Protein AF-A0A1M4ZCP2-F1 (afdb_monomer_lite)

Radius of gyration: 20.28 Å; chains: 1; bounding box: 40×41×66 Å

Organism: NCBI:txid1121429

Structure (mmCIF, N/CA/C/O backbone):
data_AF-A0A1M4ZCP2-F1
#
_entry.id   AF-A0A1M4ZCP2-F1
#
loop_
_atom_site.group_PDB
_atom_site.id
_atom_site.type_symbol
_atom_site.label_atom_id
_atom_site.label_alt_id
_atom_site.label_comp_id
_atom_site.label_asym_id
_atom_site.label_entity_id
_atom_site.label_seq_id
_atom_site.pdbx_PDB_ins_code
_atom_site.Cartn_x
_atom_site.Cartn_y
_atom_site.Cartn_z
_atom_site.occupancy
_atom_site.B_iso_or_equiv
_atom_site.auth_seq_id
_atom_site.auth_comp_id
_atom_site.auth_asym_id
_atom_site.auth_atom_id
_atom_site.pdbx_PDB_model_num
ATOM 1 N N . MET A 1 1 ? 20.464 -20.692 -51.786 1.00 40.94 1 MET A N 1
ATOM 2 C CA . MET A 1 1 ? 21.448 -19.869 -51.047 1.00 40.94 1 MET A CA 1
ATOM 3 C C . MET A 1 1 ? 20.894 -18.456 -50.919 1.00 40.94 1 MET A C 1
ATOM 5 O O . MET A 1 1 ? 21.056 -17.651 -51.826 1.00 40.94 1 MET A O 1
ATOM 9 N N . SER A 1 2 ? 20.160 -18.182 -49.843 1.00 40.50 2 SER A N 1
ATOM 10 C CA . SER A 1 2 ? 19.413 -16.930 -49.661 1.00 40.50 2 SER A CA 1
ATOM 11 C C . SER A 1 2 ? 20.179 -16.033 -48.688 1.00 40.50 2 SER A C 1
ATOM 13 O O . SER A 1 2 ? 20.446 -16.435 -47.558 1.00 40.50 2 SER A O 1
ATOM 15 N N . ARG A 1 3 ? 20.602 -14.851 -49.148 1.00 36.16 3 ARG A N 1
ATOM 16 C CA . ARG A 1 3 ? 21.414 -13.893 -48.378 1.00 36.16 3 ARG A CA 1
ATOM 17 C C . ARG A 1 3 ? 20.652 -13.358 -47.150 1.00 36.16 3 ARG A C 1
ATOM 19 O O . ARG A 1 3 ? 19.470 -13.046 -47.284 1.00 36.16 3 ARG A O 1
ATOM 26 N N . PRO A 1 4 ? 21.310 -13.149 -45.996 1.00 41.12 4 PRO A N 1
ATOM 27 C CA . PRO A 1 4 ? 20.687 -12.503 -44.846 1.00 41.12 4 PRO A CA 1
ATOM 28 C C . PRO A 1 4 ? 20.644 -10.978 -45.041 1.00 41.12 4 PRO A C 1
ATOM 30 O O . PRO A 1 4 ? 21.669 -10.332 -45.270 1.00 41.12 4 PRO A O 1
ATOM 33 N N . THR A 1 5 ? 19.461 -10.371 -44.932 1.00 46.59 5 THR A N 1
ATOM 34 C CA . THR A 1 5 ? 19.307 -8.910 -44.896 1.00 46.59 5 THR A CA 1
ATOM 35 C C . THR A 1 5 ? 19.647 -8.372 -43.506 1.00 46.59 5 THR A C 1
ATOM 37 O O . THR A 1 5 ? 18.953 -8.636 -42.527 1.00 46.59 5 THR A O 1
ATOM 40 N N . ARG A 1 6 ? 20.728 -7.592 -43.434 1.00 39.19 6 ARG A N 1
ATOM 41 C CA . ARG A 1 6 ? 21.234 -6.871 -42.257 1.00 39.19 6 ARG A CA 1
ATOM 42 C C . ARG A 1 6 ? 20.196 -5.853 -41.754 1.00 39.19 6 ARG A C 1
ATOM 44 O O . ARG A 1 6 ? 19.981 -4.825 -42.396 1.00 39.19 6 ARG A O 1
ATOM 51 N N . ALA A 1 7 ? 19.568 -6.118 -40.607 1.00 44.44 7 ALA A N 1
ATOM 52 C CA . ALA A 1 7 ? 18.700 -5.153 -39.932 1.00 44.44 7 ALA A CA 1
ATOM 53 C C . ALA A 1 7 ? 19.521 -3.926 -39.489 1.00 44.44 7 ALA A C 1
ATOM 55 O O . ALA A 1 7 ? 20.556 -4.050 -38.831 1.00 44.44 7 ALA A O 1
ATOM 56 N N . ARG A 1 8 ? 19.083 -2.732 -39.905 1.00 41.84 8 ARG A N 1
ATOM 57 C CA . ARG A 1 8 ? 19.714 -1.448 -39.567 1.00 41.84 8 ARG A CA 1
ATOM 58 C C . ARG A 1 8 ? 19.384 -1.086 -38.122 1.00 41.84 8 ARG A C 1
ATOM 60 O O . ARG A 1 8 ? 18.229 -1.149 -37.714 1.00 41.84 8 ARG A O 1
ATOM 67 N N . GLY A 1 9 ? 20.414 -0.682 -37.381 1.00 35.47 9 GLY A N 1
ATOM 68 C CA . GLY A 1 9 ? 20.319 -0.266 -35.987 1.00 35.47 9 GLY A CA 1
ATOM 69 C C . GLY A 1 9 ? 19.321 0.870 -35.763 1.00 35.47 9 GLY A C 1
ATOM 70 O O . GLY A 1 9 ? 19.321 1.878 -36.474 1.00 35.47 9 GLY A O 1
ATOM 71 N N . LEU A 1 10 ? 18.491 0.701 -34.734 1.00 40.41 10 LEU A N 1
ATOM 72 C CA . LEU A 1 10 ? 17.619 1.737 -34.197 1.00 40.41 10 LEU A CA 1
ATOM 73 C C . LEU A 1 10 ? 18.483 2.763 -33.455 1.00 40.41 10 LEU A C 1
ATOM 75 O O . LEU A 1 10 ? 19.137 2.461 -32.457 1.00 40.41 10 LEU A O 1
ATOM 79 N N . LYS A 1 11 ? 18.525 3.978 -34.002 1.00 39.34 11 LYS A N 1
ATOM 80 C CA . LYS A 1 11 ? 19.286 5.106 -33.469 1.00 39.34 11 LYS A CA 1
ATOM 81 C C . LYS A 1 11 ? 18.632 5.656 -32.195 1.00 39.34 11 LYS A C 1
ATOM 83 O O . LYS A 1 11 ? 17.443 5.947 -32.189 1.00 39.34 11 LYS A O 1
ATOM 88 N N . HIS A 1 12 ? 19.476 5.842 -31.180 1.00 34.25 12 HIS A N 1
ATOM 89 C CA . HIS A 1 12 ? 19.542 6.956 -30.228 1.00 34.25 12 HIS A CA 1
ATOM 90 C C . HIS A 1 12 ? 18.222 7.496 -29.656 1.00 34.25 12 HIS A C 1
ATOM 92 O O . HIS A 1 12 ? 17.446 8.194 -30.308 1.00 34.25 12 HIS A O 1
ATOM 98 N N . GLY A 1 13 ? 18.046 7.215 -28.362 1.00 36.38 13 GLY A N 1
ATOM 99 C CA . GLY A 1 13 ? 16.933 7.648 -27.535 1.00 36.38 13 GLY A CA 1
ATOM 100 C C . GLY A 1 13 ? 16.710 9.157 -27.556 1.00 36.38 13 GLY A C 1
ATOM 101 O O . GLY A 1 13 ? 17.579 9.955 -27.202 1.00 36.38 13 GLY A O 1
ATOM 102 N N . LYS A 1 14 ? 15.481 9.537 -27.903 1.00 36.59 14 LYS A N 1
ATOM 103 C CA . LYS A 1 14 ? 14.940 10.851 -27.573 1.00 36.59 14 LYS A CA 1
ATOM 104 C C . LYS A 1 14 ? 14.855 10.937 -26.048 1.00 36.59 14 LYS A C 1
ATOM 106 O O . LYS A 1 14 ? 14.154 10.136 -25.429 1.00 36.59 14 LYS A O 1
ATOM 111 N N . LYS A 1 15 ? 15.565 11.895 -25.440 1.00 38.88 15 LYS A N 1
ATOM 112 C CA . LYS A 1 15 ? 15.325 12.307 -24.050 1.00 38.88 15 LYS A CA 1
ATOM 113 C C . LYS A 1 15 ? 13.879 12.799 -23.977 1.00 38.88 15 LYS A C 1
ATOM 115 O O . LYS A 1 15 ? 13.591 13.922 -24.375 1.00 38.88 15 LYS A O 1
ATOM 120 N N . GLN A 1 16 ? 12.965 11.937 -23.538 1.00 42.69 16 GLN A N 1
ATOM 121 C CA . GLN A 1 16 ? 11.612 12.359 -23.200 1.00 42.69 16 GLN A CA 1
ATOM 122 C C . GLN A 1 16 ? 11.723 13.256 -21.972 1.00 42.69 16 GLN A C 1
ATOM 124 O O . GLN A 1 16 ? 12.195 12.827 -20.916 1.00 42.69 16 GLN A O 1
ATOM 129 N N . SER A 1 17 ? 11.353 14.521 -22.159 1.00 35.03 17 SER A N 1
ATOM 130 C CA . SER A 1 17 ? 11.158 15.483 -21.089 1.00 35.03 17 SER A CA 1
ATOM 131 C C . SER A 1 17 ? 10.232 14.859 -20.056 1.00 35.03 17 SER A C 1
ATOM 133 O O . SER A 1 17 ? 9.109 14.436 -20.323 1.00 35.03 17 SER A O 1
ATOM 135 N N . ASN A 1 18 ? 10.777 14.720 -18.865 1.00 44.41 18 ASN A N 1
ATOM 136 C CA . ASN A 1 18 ? 10.160 14.015 -17.777 1.00 44.41 18 ASN A CA 1
ATOM 137 C C . ASN A 1 18 ? 9.129 14.926 -17.096 1.00 44.41 18 ASN A C 1
ATOM 139 O O . ASN A 1 18 ? 9.442 15.599 -16.118 1.00 44.41 18 ASN A O 1
ATOM 143 N N . GLN A 1 19 ? 7.913 14.982 -17.642 1.00 39.09 19 GLN A N 1
ATOM 144 C CA . GLN A 1 19 ? 6.762 15.628 -17.008 1.00 39.09 19 GLN A CA 1
ATOM 145 C C . GLN A 1 19 ? 6.228 14.747 -15.867 1.00 39.09 19 GLN A C 1
ATOM 147 O O . GLN A 1 19 ? 5.098 14.271 -15.892 1.00 39.09 19 GLN A O 1
ATOM 152 N N . TYR A 1 20 ? 7.034 14.529 -14.824 1.00 38.72 20 TYR A N 1
ATOM 153 C CA . TYR A 1 20 ? 6.464 14.200 -13.523 1.00 38.72 20 TYR A CA 1
ATOM 154 C C . TYR A 1 20 ? 5.809 15.475 -12.994 1.00 38.72 20 TYR A C 1
ATOM 156 O O . TYR A 1 20 ? 6.435 16.263 -12.288 1.00 38.72 20 TYR A O 1
ATOM 164 N N . THR A 1 21 ? 4.536 15.693 -13.318 1.00 42.00 21 THR A N 1
ATOM 165 C CA . THR A 1 21 ? 3.685 16.478 -12.425 1.00 42.00 21 THR A CA 1
ATOM 166 C C . THR A 1 21 ? 3.607 15.673 -11.138 1.00 42.00 21 THR A C 1
ATOM 168 O O . THR A 1 21 ? 2.876 14.688 -11.043 1.00 42.00 21 THR A O 1
ATOM 171 N N . ALA A 1 22 ? 4.489 16.015 -10.200 1.00 45.22 22 ALA A N 1
ATOM 172 C CA . ALA A 1 22 ? 4.575 15.400 -8.895 1.00 45.22 22 ALA A CA 1
ATOM 173 C C . ALA A 1 22 ? 3.166 15.323 -8.307 1.00 45.22 22 ALA A C 1
ATOM 175 O O . ALA A 1 22 ? 2.514 16.354 -8.143 1.00 45.22 22 ALA A O 1
ATOM 176 N N . PHE A 1 23 ? 2.696 14.114 -7.994 1.00 45.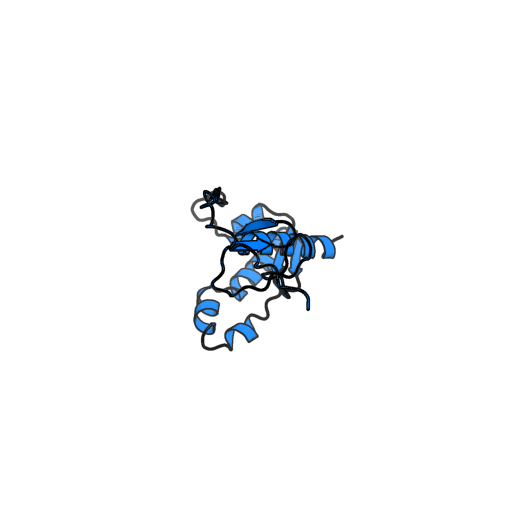41 23 PHE A N 1
ATOM 177 C CA . PHE A 1 23 ? 1.614 13.962 -7.035 1.00 45.41 23 PHE A CA 1
ATOM 178 C C . PHE A 1 23 ? 2.088 14.667 -5.764 1.00 45.41 23 PHE A C 1
ATOM 180 O O . PHE A 1 23 ? 2.925 14.147 -5.027 1.00 45.41 23 PHE A O 1
ATOM 187 N N . ARG A 1 24 ? 1.649 15.911 -5.574 1.00 43.97 24 ARG A N 1
ATOM 188 C CA . ARG A 1 24 ? 1.904 16.666 -4.361 1.00 43.97 24 ARG A CA 1
ATOM 189 C C . ARG A 1 24 ? 0.796 16.220 -3.415 1.00 43.97 24 ARG A C 1
ATOM 191 O O . ARG A 1 24 ? -0.348 16.618 -3.644 1.00 43.97 24 ARG A O 1
ATOM 198 N N . PRO A 1 25 ? 1.075 15.354 -2.421 1.00 49.62 25 PRO A N 1
ATOM 199 C CA . PRO A 1 25 ? 0.066 15.059 -1.419 1.00 49.62 25 PRO A CA 1
ATOM 200 C C . PRO A 1 25 ? -0.420 16.400 -0.849 1.00 49.62 25 PRO A C 1
ATOM 202 O O . PRO A 1 25 ? 0.406 17.304 -0.665 1.00 49.62 25 PRO A O 1
ATOM 205 N N . PRO A 1 26 ? -1.735 16.575 -0.622 1.00 52.81 26 PRO A N 1
ATOM 206 C CA . PRO A 1 26 ? -2.238 17.794 -0.006 1.00 52.81 26 PRO A CA 1
ATOM 207 C C . PRO A 1 26 ? -1.466 18.048 1.294 1.00 52.81 26 PRO A C 1
ATOM 209 O O . PRO A 1 26 ? -1.129 17.069 1.971 1.00 52.81 26 PRO A O 1
ATOM 212 N N . PRO A 1 27 ? -1.170 19.313 1.645 1.00 58.69 27 PRO A N 1
ATOM 213 C CA . PRO A 1 27 ? -0.481 19.604 2.889 1.00 58.69 27 PRO A CA 1
ATOM 214 C C . PRO A 1 27 ? -1.243 18.940 4.034 1.00 58.69 27 PRO A C 1
ATOM 216 O O . PRO A 1 27 ? -2.448 19.139 4.196 1.00 58.69 27 PRO A O 1
ATOM 219 N N . ILE A 1 28 ? -0.543 18.095 4.782 1.00 60.19 28 ILE A N 1
ATOM 220 C CA . ILE A 1 28 ? -1.059 17.568 6.035 1.00 60.19 28 ILE A CA 1
ATOM 221 C C . ILE A 1 28 ? -1.105 18.770 6.984 1.00 60.19 28 ILE A C 1
ATOM 223 O O . ILE A 1 28 ? -0.092 19.452 7.143 1.00 60.19 28 ILE A O 1
ATOM 227 N N . GLU A 1 29 ? -2.276 19.077 7.546 1.00 66.25 29 GLU A N 1
ATOM 228 C CA . GLU A 1 29 ? -2.425 20.183 8.500 1.00 66.25 29 GLU A CA 1
ATOM 229 C C . GLU A 1 29 ? -1.425 20.014 9.655 1.00 66.25 29 GLU A C 1
ATOM 231 O O . GLU A 1 29 ? -1.095 18.888 10.038 1.00 66.25 29 GLU A O 1
ATOM 236 N N . ALA A 1 30 ? -0.911 21.117 10.208 1.00 63.41 30 ALA A N 1
ATOM 237 C CA . ALA A 1 30 ? 0.082 21.062 11.279 1.00 63.41 30 ALA A CA 1
ATOM 238 C C . ALA A 1 30 ? -0.422 20.192 12.450 1.00 63.41 30 ALA A C 1
ATOM 240 O O . ALA A 1 30 ? -1.479 20.447 13.022 1.00 63.41 30 ALA A O 1
ATOM 241 N N . GLY A 1 31 ? 0.324 19.133 12.780 1.00 67.44 31 GLY A N 1
ATOM 242 C CA . GLY A 1 31 ? -0.036 18.172 13.832 1.00 67.44 31 GLY A CA 1
ATOM 243 C C . GLY A 1 31 ? -0.966 17.029 13.398 1.00 67.44 31 GLY A C 1
ATOM 244 O O . GLY A 1 31 ? -1.218 16.109 14.182 1.00 67.44 31 GLY A O 1
ATOM 245 N N . GLU A 1 32 ? -1.452 17.008 12.154 1.00 76.88 32 GLU A N 1
ATOM 246 C CA . GLU A 1 32 ? -2.213 15.874 11.641 1.00 76.88 32 GLU A CA 1
ATOM 247 C C . GLU A 1 32 ? -1.281 14.700 11.290 1.00 76.88 32 GLU A C 1
ATOM 249 O O . GLU A 1 32 ? -0.284 14.825 10.588 1.00 76.88 32 GLU A O 1
ATOM 254 N N . THR A 1 33 ? -1.595 13.503 11.791 1.00 85.44 33 THR A N 1
ATOM 255 C CA . THR A 1 33 ? -0.850 12.289 11.413 1.00 85.44 33 THR A CA 1
ATOM 256 C C . THR A 1 33 ? -1.351 11.750 10.071 1.00 85.44 33 THR A C 1
ATOM 258 O O . THR A 1 33 ? -2.554 11.783 9.815 1.00 85.44 33 THR A O 1
ATOM 261 N N . CYS A 1 34 ? -0.471 11.163 9.249 1.00 84.88 34 CYS A N 1
ATOM 262 C CA . CYS A 1 34 ? -0.825 10.559 7.948 1.00 84.88 34 CYS A CA 1
ATOM 263 C C . CYS A 1 34 ? -2.050 9.622 8.038 1.00 84.88 34 CYS A C 1
ATOM 265 O O . CYS A 1 34 ? -2.988 9.698 7.249 1.00 84.88 34 CYS A O 1
ATOM 267 N N . ARG A 1 35 ? -2.104 8.813 9.098 1.00 84.62 35 ARG A N 1
ATOM 268 C CA . ARG A 1 35 ? -3.253 7.971 9.453 1.00 84.62 35 ARG A CA 1
ATOM 269 C C . ARG A 1 35 ? -4.567 8.753 9.555 1.00 84.62 35 ARG A C 1
ATOM 271 O O . ARG A 1 35 ? -5.578 8.334 9.001 1.00 84.62 35 ARG A O 1
ATOM 278 N N . ASN A 1 36 ? -4.566 9.867 10.289 1.00 88.50 36 ASN A N 1
ATOM 279 C CA . ASN A 1 36 ? -5.765 10.681 10.494 1.00 88.50 36 ASN A CA 1
ATOM 280 C C . ASN A 1 36 ? -6.193 11.341 9.189 1.00 88.50 36 ASN A C 1
ATOM 282 O O . ASN A 1 36 ? -7.382 11.344 8.887 1.00 88.50 36 ASN A O 1
ATOM 286 N N . PHE A 1 37 ? -5.224 11.826 8.416 1.00 90.75 37 PHE A N 1
ATOM 287 C CA . PHE A 1 37 ? -5.453 12.432 7.115 1.00 90.75 37 PHE A CA 1
ATOM 288 C C . PHE A 1 37 ? -6.184 11.468 6.167 1.00 90.75 37 PHE A C 1
ATOM 290 O O . PHE A 1 37 ? -7.246 11.805 5.636 1.00 90.75 37 PHE A O 1
ATOM 297 N N . VAL A 1 38 ? -5.678 10.235 6.022 1.00 91.31 38 VAL A N 1
ATOM 298 C CA . VAL A 1 38 ? -6.287 9.194 5.174 1.00 91.31 38 VAL A CA 1
ATOM 299 C C . VAL A 1 38 ? -7.687 8.843 5.677 1.00 91.31 38 VAL A C 1
ATOM 301 O O . VAL A 1 38 ? -8.670 8.914 4.939 1.00 91.31 38 VAL A O 1
ATOM 304 N N . VAL A 1 39 ? -7.799 8.543 6.972 1.00 91.94 39 VAL A N 1
ATOM 305 C CA . VAL A 1 39 ? -9.054 8.122 7.601 1.00 91.94 39 VAL A CA 1
ATOM 306 C C . VAL A 1 39 ? -10.069 9.259 7.706 1.00 91.94 39 VAL A C 1
ATOM 308 O O . VAL A 1 39 ? -11.235 8.992 7.943 1.00 91.94 39 VAL A O 1
ATOM 311 N N . LYS A 1 40 ? -9.724 10.535 7.526 1.00 92.00 40 LYS A N 1
ATOM 312 C CA . LYS A 1 40 ? -10.727 11.606 7.381 1.00 92.00 40 LYS A CA 1
ATOM 313 C C . LYS A 1 40 ? -11.279 11.666 5.958 1.00 92.00 40 LYS A C 1
ATOM 315 O O . LYS A 1 40 ? -12.493 11.707 5.799 1.00 92.00 40 LYS A O 1
ATOM 320 N N . ARG A 1 41 ? -10.416 11.570 4.948 1.00 92.00 41 ARG A N 1
ATOM 321 C CA . ARG A 1 41 ? -10.752 11.875 3.547 1.00 92.00 41 ARG A CA 1
ATOM 322 C C . ARG A 1 41 ? -11.418 10.737 2.779 1.00 92.00 41 ARG A C 1
ATOM 324 O O . ARG A 1 41 ? -12.324 10.992 1.998 1.00 92.00 41 ARG A O 1
ATOM 331 N N . TYR A 1 42 ? -11.011 9.492 3.012 1.00 93.69 42 TYR A N 1
ATOM 332 C CA . TYR A 1 42 ? -11.435 8.373 2.162 1.00 93.69 42 TYR A CA 1
ATOM 333 C C . TYR A 1 42 ? -12.454 7.477 2.859 1.00 93.69 42 TYR A C 1
ATOM 335 O O . TYR A 1 42 ? -12.326 7.230 4.056 1.00 93.69 42 TYR A O 1
ATOM 343 N N . LYS A 1 43 ? -13.481 7.015 2.136 1.00 94.25 43 LYS A N 1
ATOM 344 C CA . LYS A 1 43 ? -14.492 6.063 2.644 1.00 94.25 43 LYS A CA 1
ATOM 345 C C . LYS A 1 43 ? -14.002 4.613 2.576 1.00 94.25 43 LYS A C 1
ATOM 347 O O . LYS A 1 43 ? -14.299 3.829 3.473 1.00 94.25 43 LYS A O 1
ATOM 352 N N . TYR A 1 44 ? -13.242 4.300 1.530 1.00 95.75 44 TYR A N 1
ATOM 353 C CA . TYR A 1 44 ? -12.642 2.997 1.271 1.00 95.75 44 TYR A CA 1
ATOM 354 C C . TYR A 1 44 ? -11.124 3.126 1.367 1.00 95.75 44 TYR A C 1
ATOM 356 O O . TYR A 1 44 ? -10.543 4.046 0.789 1.00 95.75 44 TYR A O 1
ATOM 364 N N . ILE A 1 45 ? -10.493 2.242 2.132 1.00 96.25 45 ILE A N 1
ATOM 365 C CA . ILE A 1 45 ? -9.048 2.213 2.344 1.00 96.25 45 ILE A CA 1
ATOM 366 C C . ILE A 1 45 ? -8.572 0.790 2.071 1.00 96.25 45 ILE A C 1
ATOM 368 O O . ILE A 1 45 ? -9.004 -0.157 2.725 1.00 96.25 45 ILE A O 1
ATOM 372 N N . PHE A 1 46 ? -7.658 0.656 1.117 1.00 96.81 46 PHE A N 1
ATOM 373 C CA . PHE A 1 46 ? -7.097 -0.626 0.708 1.00 96.81 46 PHE A CA 1
ATOM 374 C C . PHE A 1 46 ? -5.598 -0.638 0.956 1.00 96.81 46 PHE A C 1
ATOM 376 O O . PHE A 1 46 ? -4.900 0.321 0.623 1.00 96.81 46 PHE A O 1
ATOM 383 N N . VAL A 1 47 ? -5.100 -1.725 1.534 1.00 95.75 47 VAL A N 1
ATOM 384 C CA . VAL A 1 47 ? -3.664 -1.942 1.738 1.00 95.75 47 VAL A CA 1
ATOM 385 C C . VAL A 1 47 ? -3.281 -3.344 1.294 1.00 95.75 47 VAL A C 1
ATOM 387 O O . VAL A 1 47 ? -4.117 -4.236 1.237 1.00 95.75 47 VAL A O 1
ATOM 390 N N . GLU A 1 48 ? -2.012 -3.566 0.990 1.00 95.00 48 GLU A N 1
ATOM 391 C CA . GLU A 1 48 ? -1.514 -4.907 0.686 1.00 95.00 48 GLU A CA 1
ATOM 392 C C . GLU A 1 48 ? -1.516 -5.798 1.936 1.00 95.00 48 GLU A C 1
ATOM 394 O O . GLU A 1 48 ? -1.058 -5.381 3.004 1.00 95.00 48 GLU A O 1
ATOM 399 N N . ASP A 1 49 ? -1.953 -7.053 1.797 1.00 94.62 49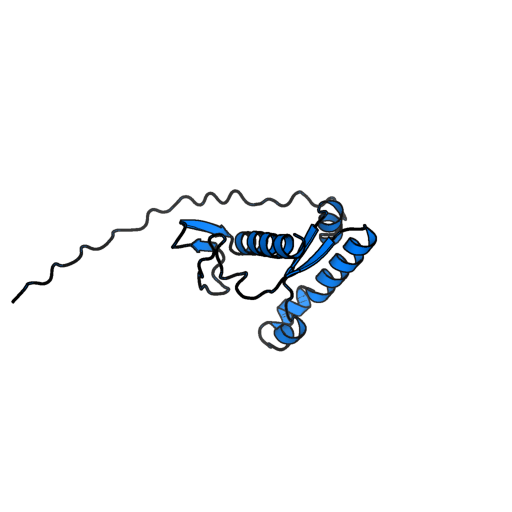 ASP A N 1
ATOM 400 C CA . ASP A 1 49 ? -1.820 -8.075 2.840 1.00 94.62 49 ASP A CA 1
ATOM 401 C C . ASP A 1 49 ? -0.391 -8.639 2.884 1.00 94.62 49 ASP A C 1
ATOM 403 O O . ASP A 1 49 ? -0.107 -9.799 2.566 1.00 94.62 49 ASP A O 1
ATOM 407 N N . LEU A 1 50 ? 0.565 -7.770 3.210 1.00 91.75 50 LEU A N 1
ATOM 408 C CA . LEU A 1 50 ? 1.963 -8.155 3.322 1.00 91.75 50 LEU A CA 1
ATOM 409 C C . LEU A 1 50 ? 2.160 -9.056 4.540 1.00 91.75 50 LEU A C 1
ATOM 411 O O . LEU A 1 50 ? 1.808 -8.717 5.672 1.00 91.75 50 LEU A O 1
ATOM 415 N N . LYS A 1 51 ? 2.863 -10.175 4.343 1.00 91.19 51 LYS A N 1
ATOM 416 C CA . LYS A 1 51 ? 3.334 -11.032 5.440 1.00 91.19 51 LYS A CA 1
ATOM 417 C C . LYS A 1 51 ? 4.544 -10.389 6.132 1.00 91.19 51 LYS A C 1
ATOM 419 O O . LYS A 1 51 ? 5.644 -10.940 6.099 1.00 91.19 51 LYS A O 1
ATOM 424 N N . ILE A 1 52 ? 4.343 -9.228 6.769 1.00 90.00 52 ILE A N 1
ATOM 425 C CA . ILE A 1 52 ? 5.398 -8.371 7.349 1.00 90.00 52 ILE A CA 1
ATOM 426 C C . ILE A 1 52 ? 6.298 -9.163 8.303 1.00 90.00 52 ILE A C 1
ATOM 428 O O . ILE A 1 52 ? 7.517 -9.057 8.218 1.00 90.00 52 ILE A O 1
ATOM 432 N N . LYS A 1 53 ? 5.721 -10.034 9.146 1.00 88.25 53 LYS A N 1
ATOM 433 C CA . LYS A 1 53 ? 6.488 -10.915 10.048 1.00 88.25 53 LYS A CA 1
ATOM 434 C C . LYS A 1 53 ? 7.485 -11.804 9.299 1.00 88.25 53 LYS A C 1
ATOM 436 O O . LYS A 1 53 ? 8.588 -12.018 9.780 1.00 88.25 53 LYS A O 1
ATOM 441 N N . ASN A 1 54 ? 7.113 -12.321 8.127 1.00 91.19 54 ASN A N 1
ATOM 442 C CA . ASN A 1 54 ? 8.010 -13.135 7.307 1.00 91.19 54 ASN A CA 1
ATOM 443 C C . ASN A 1 54 ? 9.039 -12.274 6.573 1.00 91.19 54 ASN A C 1
ATOM 445 O O . ASN A 1 54 ? 10.199 -12.663 6.489 1.00 91.19 54 ASN A O 1
ATOM 449 N N . MET A 1 55 ? 8.650 -11.089 6.098 1.00 88.56 55 MET A N 1
ATOM 450 C CA . MET A 1 55 ? 9.582 -10.150 5.466 1.00 88.56 55 MET A CA 1
ATOM 451 C C . MET A 1 55 ? 10.656 -9.666 6.451 1.00 88.56 55 MET A C 1
ATOM 453 O O . MET A 1 55 ? 11.826 -9.580 6.090 1.00 88.56 55 MET A O 1
ATOM 457 N N . ALA A 1 56 ? 10.279 -9.436 7.710 1.00 89.88 56 ALA A N 1
ATOM 458 C CA . ALA A 1 56 ? 11.181 -9.029 8.782 1.00 89.88 56 ALA A CA 1
ATOM 459 C C . ALA A 1 56 ? 12.187 -10.122 9.196 1.00 89.88 56 ALA A C 1
ATOM 461 O O . ALA A 1 56 ? 13.180 -9.818 9.846 1.00 89.88 56 ALA A O 1
ATOM 462 N N . LYS A 1 57 ? 11.998 -11.385 8.782 1.00 90.38 57 LYS A N 1
ATOM 463 C CA . LYS A 1 57 ? 13.014 -12.441 8.973 1.00 90.38 57 LYS A CA 1
ATOM 464 C C . LYS A 1 57 ? 14.210 -12.274 8.033 1.00 90.38 57 LYS A C 1
ATOM 466 O O . LYS A 1 57 ? 15.280 -12.822 8.293 1.00 90.38 57 LYS A O 1
ATOM 471 N N . ASN A 1 58 ? 14.058 -11.528 6.937 1.00 90.50 58 ASN A N 1
ATOM 472 C CA . ASN A 1 58 ? 15.165 -11.237 6.036 1.00 90.50 58 ASN A CA 1
ATOM 473 C C . ASN A 1 58 ? 16.106 -10.218 6.690 1.00 90.50 58 ASN A C 1
ATOM 475 O O . ASN A 1 58 ? 15.791 -9.031 6.738 1.00 90.50 58 ASN A O 1
ATOM 479 N N . LYS A 1 59 ? 17.290 -10.665 7.128 1.00 86.50 59 LYS A N 1
ATOM 480 C CA . LYS A 1 59 ? 18.285 -9.831 7.829 1.00 86.50 59 LYS A CA 1
ATOM 481 C C . LYS A 1 59 ? 18.657 -8.537 7.088 1.00 86.50 59 LYS A C 1
ATOM 483 O O . LYS A 1 59 ? 18.995 -7.558 7.742 1.00 86.50 59 LYS A O 1
ATOM 488 N N . LYS A 1 60 ? 18.566 -8.503 5.751 1.00 88.81 60 LYS A N 1
ATOM 489 C CA . LYS A 1 60 ? 18.863 -7.302 4.946 1.00 88.81 60 LYS A CA 1
ATOM 490 C C . LYS A 1 60 ? 17.742 -6.258 4.981 1.00 88.81 60 LYS A C 1
ATOM 492 O O . LYS A 1 60 ? 18.016 -5.078 4.813 1.00 88.81 60 LYS A O 1
ATOM 497 N N . LEU A 1 61 ? 16.492 -6.686 5.173 1.00 86.50 61 LEU A N 1
ATOM 498 C CA . LEU A 1 61 ? 15.307 -5.817 5.148 1.00 86.50 61 LEU A CA 1
ATOM 499 C C . LEU A 1 61 ? 14.702 -5.589 6.537 1.00 86.50 61 LEU A C 1
ATOM 501 O O . LEU A 1 61 ? 13.952 -4.634 6.715 1.00 86.50 61 LEU A O 1
ATOM 505 N N . ALA A 1 62 ? 15.032 -6.437 7.513 1.00 89.69 62 ALA A N 1
ATOM 506 C CA . ALA A 1 62 ? 14.463 -6.431 8.856 1.00 89.69 62 ALA A CA 1
ATOM 507 C C . ALA A 1 62 ? 14.510 -5.041 9.494 1.00 89.69 62 ALA A C 1
ATOM 509 O O . ALA A 1 62 ? 13.470 -4.513 9.880 1.00 89.69 62 ALA A O 1
ATOM 510 N N . LYS A 1 63 ? 15.698 -4.420 9.527 1.00 90.50 63 LYS A N 1
ATOM 511 C CA . LYS A 1 63 ? 15.887 -3.084 10.104 1.00 90.50 63 LYS A CA 1
ATOM 512 C C . LYS A 1 63 ? 14.978 -2.050 9.436 1.00 90.50 63 LYS A C 1
ATOM 514 O O . LYS A 1 63 ? 14.183 -1.421 10.117 1.00 90.50 63 LYS A O 1
ATOM 519 N N . SER A 1 64 ? 15.012 -1.948 8.107 1.00 90.25 64 SER A N 1
ATOM 520 C CA . SER A 1 64 ? 14.189 -0.982 7.368 1.00 90.25 64 SER A CA 1
ATOM 521 C C . SER A 1 64 ? 12.683 -1.205 7.544 1.00 90.25 64 SER A C 1
ATOM 523 O O . SER A 1 64 ? 11.926 -0.241 7.571 1.00 90.25 64 SER A O 1
ATOM 525 N N . ILE A 1 65 ? 12.237 -2.457 7.680 1.00 88.88 65 ILE A N 1
ATOM 526 C CA . ILE A 1 65 ? 10.827 -2.788 7.933 1.00 88.88 65 ILE A CA 1
ATOM 527 C C . ILE A 1 65 ? 10.414 -2.377 9.351 1.00 88.88 65 ILE A C 1
ATOM 529 O O . ILE A 1 65 ? 9.326 -1.827 9.535 1.00 88.88 65 ILE A O 1
ATOM 533 N N . HIS A 1 66 ? 11.264 -2.643 10.347 1.00 88.50 66 HIS A N 1
ATOM 534 C CA . HIS A 1 66 ? 11.007 -2.266 11.735 1.00 88.50 66 HIS A CA 1
ATOM 535 C C . HIS A 1 66 ? 11.013 -0.748 11.918 1.00 88.50 66 HIS A C 1
ATOM 537 O O . HIS A 1 66 ? 10.055 -0.216 12.476 1.00 88.50 66 HIS A O 1
ATOM 543 N N . ASP A 1 67 ? 12.015 -0.060 11.369 1.00 88.75 67 ASP A N 1
ATOM 544 C CA . ASP A 1 67 ? 12.143 1.399 11.433 1.00 88.75 67 ASP A CA 1
ATOM 545 C C . ASP A 1 67 ? 10.949 2.098 10.760 1.00 88.75 67 ASP A C 1
ATOM 547 O O . ASP A 1 67 ? 10.462 3.118 11.241 1.00 88.75 67 ASP A O 1
ATOM 551 N N . ALA A 1 68 ? 10.423 1.528 9.670 1.00 87.75 68 ALA A N 1
ATOM 552 C CA . ALA A 1 68 ? 9.261 2.079 8.977 1.00 87.75 68 ALA A CA 1
ATOM 553 C C . ALA A 1 68 ? 7.913 1.773 9.663 1.00 87.75 68 ALA A C 1
ATOM 555 O O . ALA A 1 68 ? 6.890 2.347 9.285 1.00 87.75 68 ALA A O 1
ATOM 556 N N . GLY A 1 69 ? 7.872 0.860 10.640 1.00 89.50 69 GLY A N 1
ATOM 557 C CA . GLY A 1 69 ? 6.692 0.617 11.474 1.00 89.50 69 GLY A CA 1
ATOM 558 C C . GLY A 1 69 ? 5.442 0.126 10.729 1.00 89.50 69 GLY A C 1
ATOM 559 O O . GLY A 1 69 ? 4.325 0.366 11.192 1.00 89.50 69 GLY A O 1
ATOM 560 N N . TRP A 1 70 ? 5.586 -0.569 9.592 1.00 89.56 70 TRP A N 1
ATOM 561 C CA . TRP A 1 70 ? 4.465 -0.908 8.692 1.00 89.56 70 TRP A CA 1
ATOM 562 C C . TRP A 1 70 ? 3.308 -1.642 9.376 1.00 89.56 70 TRP A C 1
ATOM 564 O O . TRP A 1 70 ? 2.146 -1.304 9.155 1.00 89.56 70 TRP A O 1
ATOM 574 N N . SER A 1 71 ? 3.611 -2.616 10.241 1.00 88.75 71 SER A N 1
ATOM 575 C CA . SER A 1 71 ? 2.571 -3.372 10.953 1.00 88.75 71 SER A CA 1
ATOM 576 C C . SER A 1 71 ? 1.778 -2.476 11.900 1.00 88.75 71 SER A C 1
ATOM 578 O O . SER A 1 71 ? 0.558 -2.580 11.970 1.00 88.75 71 SER A O 1
ATOM 580 N N . MET A 1 72 ? 2.464 -1.585 12.618 1.00 89.50 72 MET A N 1
ATOM 581 C CA . MET A 1 72 ? 1.827 -0.658 13.546 1.00 89.50 72 MET A CA 1
ATOM 582 C C . MET A 1 72 ? 0.966 0.355 12.783 1.00 89.50 72 MET A C 1
ATOM 584 O O . MET A 1 72 ? -0.171 0.620 13.172 1.00 89.50 72 MET A O 1
ATOM 588 N N . PHE A 1 73 ? 1.477 0.881 11.669 1.00 90.00 73 PHE A N 1
ATOM 589 C CA . PHE A 1 73 ? 0.744 1.809 10.815 1.00 90.00 73 PHE A CA 1
ATOM 590 C C . PHE A 1 73 ? -0.546 1.191 10.257 1.00 90.00 73 PHE A C 1
ATOM 592 O O . PHE A 1 73 ? -1.609 1.800 10.388 1.00 90.00 73 PHE A O 1
ATOM 599 N N . GLY A 1 74 ? -0.471 -0.029 9.712 1.00 92.19 74 GLY A N 1
ATOM 600 C CA . GLY A 1 74 ? -1.635 -0.764 9.211 1.00 92.19 74 GLY A CA 1
ATOM 601 C C . GLY A 1 74 ? -2.691 -1.006 10.292 1.00 92.19 74 GLY A C 1
ATOM 602 O O . GLY A 1 74 ? -3.853 -0.667 10.088 1.00 92.19 74 GLY A O 1
ATOM 603 N N . ASN A 1 75 ? -2.277 -1.482 11.472 1.00 91.50 75 ASN A N 1
ATOM 604 C CA . ASN A 1 75 ? -3.188 -1.728 12.597 1.00 91.50 75 ASN A CA 1
ATOM 605 C C . ASN A 1 75 ? -3.911 -0.450 13.043 1.00 91.50 75 ASN A C 1
ATOM 607 O O . ASN A 1 75 ? -5.108 -0.461 13.322 1.00 91.50 75 ASN A O 1
ATOM 611 N N . PHE A 1 76 ? -3.200 0.678 13.102 1.00 91.56 76 PHE A N 1
ATOM 612 C CA . PHE A 1 76 ? -3.826 1.938 13.479 1.00 91.56 76 PHE A CA 1
ATOM 613 C C . PHE A 1 76 ? -4.748 2.507 12.396 1.00 91.56 76 PHE A C 1
ATOM 615 O O . PHE A 1 76 ? -5.714 3.190 12.740 1.00 91.56 76 PHE A O 1
ATOM 622 N N . LEU A 1 77 ? -4.442 2.295 11.113 1.00 93.56 77 LEU A N 1
ATOM 623 C CA . LEU A 1 77 ? -5.343 2.668 10.023 1.00 93.56 77 LEU A CA 1
ATOM 624 C C . LEU A 1 77 ? -6.649 1.882 10.111 1.00 93.56 77 LEU A C 1
ATOM 626 O O . LEU A 1 77 ? -7.709 2.498 10.083 1.00 93.56 77 LEU A O 1
ATOM 630 N N . GLU A 1 78 ? -6.559 0.563 10.281 1.00 94.00 78 GLU A N 1
ATOM 631 C CA . GLU A 1 78 ? -7.704 -0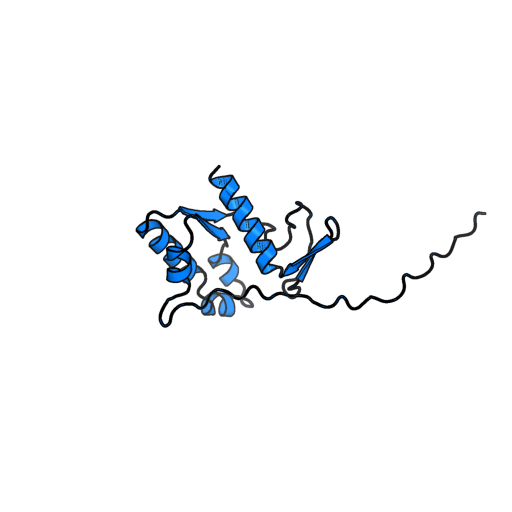.335 10.448 1.00 94.00 78 GLU A CA 1
ATOM 632 C C . GLU A 1 78 ? -8.564 0.084 11.642 1.00 94.00 78 GLU A C 1
ATOM 634 O O . GLU A 1 78 ? -9.738 0.413 11.482 1.00 94.00 78 GLU A O 1
ATOM 639 N N . TYR A 1 79 ? -7.946 0.203 12.821 1.00 91.88 79 TYR A N 1
ATOM 640 C CA . TYR A 1 79 ? -8.614 0.642 14.044 1.00 91.88 79 TYR A CA 1
ATOM 641 C C . TYR A 1 79 ? -9.369 1.963 13.856 1.00 91.88 79 TYR A C 1
ATOM 643 O O . TYR A 1 79 ? -10.551 2.065 14.184 1.00 91.88 79 TYR A O 1
ATOM 651 N N . LYS A 1 80 ? -8.717 2.987 13.289 1.00 92.38 80 LYS A N 1
ATOM 652 C CA . LYS A 1 80 ? -9.362 4.292 13.099 1.00 92.38 80 LYS A CA 1
ATOM 653 C C . LYS A 1 80 ? -10.411 4.287 11.991 1.00 92.38 80 LYS A C 1
ATOM 655 O O . LYS A 1 80 ? -11.360 5.062 12.077 1.00 92.38 80 LYS A O 1
ATOM 660 N N . ALA A 1 81 ? -10.240 3.477 10.949 1.00 93.62 81 ALA A N 1
ATOM 661 C CA . ALA A 1 81 ? -11.233 3.333 9.892 1.00 93.62 81 ALA A CA 1
ATOM 662 C C . ALA A 1 81 ? -12.525 2.730 10.454 1.00 93.62 81 ALA A C 1
ATOM 664 O O . ALA A 1 81 ? -13.588 3.328 10.281 1.00 93.62 81 ALA A O 1
ATOM 665 N N . VAL A 1 82 ? -12.413 1.639 11.220 1.00 92.12 82 VAL A N 1
ATOM 666 C CA . VAL A 1 82 ? -13.545 0.989 11.898 1.00 92.12 82 VAL A CA 1
ATOM 667 C C . VAL A 1 82 ? -14.253 1.965 12.837 1.00 92.12 82 VAL A C 1
ATOM 669 O O . VAL A 1 82 ? -15.469 2.115 12.756 1.00 92.12 82 VAL A O 1
ATOM 672 N N . GLN A 1 83 ? -13.505 2.720 13.651 1.00 92.06 83 GLN A N 1
ATOM 673 C CA . GLN A 1 83 ? -14.087 3.734 14.541 1.00 92.06 83 GLN A CA 1
ATOM 674 C C . GLN A 1 83 ? -14.925 4.799 13.826 1.00 92.06 83 GLN A C 1
ATOM 676 O O . GLN A 1 83 ? -15.827 5.370 14.430 1.00 92.06 83 GLN A O 1
ATOM 681 N N . LYS A 1 84 ? -14.619 5.103 12.561 1.00 94.50 84 LYS A N 1
ATOM 682 C CA . LYS A 1 84 ? -15.345 6.102 11.764 1.00 94.50 84 LYS A CA 1
ATOM 683 C C . LYS A 1 84 ? -16.365 5.487 10.803 1.00 94.50 84 LYS A C 1
ATOM 685 O O . LYS A 1 84 ? -16.824 6.191 9.906 1.00 94.50 84 LYS A O 1
ATOM 690 N N . GLY A 1 85 ? -16.677 4.195 10.939 1.00 94.00 85 GLY A N 1
ATOM 691 C CA . GLY A 1 85 ? -17.600 3.492 10.043 1.00 94.00 85 GLY A CA 1
ATOM 692 C C . GLY A 1 85 ? -17.102 3.412 8.595 1.00 94.00 85 GLY A C 1
ATOM 693 O O . GLY A 1 85 ? -17.899 3.453 7.660 1.00 94.00 85 GLY A O 1
ATOM 694 N N . LYS A 1 86 ? -15.781 3.371 8.392 1.00 95.19 86 LYS A N 1
ATOM 695 C CA . LYS A 1 86 ? -15.143 3.312 7.069 1.00 95.19 86 LYS A CA 1
ATOM 696 C C . LYS A 1 86 ? -14.743 1.890 6.724 1.00 95.19 86 LYS A C 1
ATOM 698 O O . LYS A 1 86 ? -14.497 1.074 7.608 1.00 95.19 86 LYS A O 1
ATOM 703 N N . VAL A 1 87 ? -14.621 1.616 5.430 1.00 95.06 87 VAL A N 1
ATOM 704 C CA . VAL A 1 87 ? -14.204 0.302 4.944 1.00 95.06 87 VAL A CA 1
ATOM 705 C C . VAL A 1 87 ? -12.685 0.256 4.867 1.00 95.06 87 VAL A C 1
ATOM 707 O O . VAL A 1 87 ? -12.065 1.080 4.193 1.00 95.06 87 VAL A O 1
ATOM 710 N N . PHE A 1 88 ? -12.095 -0.723 5.546 1.00 96.06 88 PHE A N 1
ATOM 711 C CA . PHE A 1 88 ? -10.680 -1.052 5.458 1.00 96.06 88 PHE A CA 1
ATOM 712 C C . PHE A 1 88 ? -10.537 -2.516 5.052 1.00 96.06 88 PHE A C 1
ATOM 714 O O . PHE A 1 88 ? -11.074 -3.386 5.732 1.00 96.06 88 PHE A O 1
ATOM 721 N N . LEU A 1 89 ? -9.825 -2.791 3.958 1.00 96.38 89 LEU A N 1
ATOM 722 C CA . LEU A 1 89 ? -9.586 -4.153 3.480 1.00 96.38 89 LEU A CA 1
ATOM 723 C C . LEU A 1 89 ? -8.125 -4.349 3.083 1.00 96.38 89 LEU A C 1
ATOM 725 O O . LEU A 1 89 ? -7.465 -3.442 2.566 1.00 96.38 89 LEU A O 1
ATOM 729 N N . LYS A 1 90 ? -7.632 -5.569 3.302 1.00 95.75 90 LYS A N 1
ATOM 730 C CA . LYS A 1 90 ? -6.317 -6.000 2.830 1.00 95.75 90 LYS A CA 1
ATOM 731 C C . LYS A 1 90 ? -6.481 -6.781 1.529 1.00 95.75 90 LYS A C 1
ATOM 733 O O . LYS A 1 90 ? -7.297 -7.696 1.467 1.00 95.75 90 LYS A O 1
ATOM 738 N N . VAL A 1 91 ? -5.719 -6.418 0.502 1.00 96.62 91 VAL A N 1
ATOM 739 C CA . VAL A 1 91 ? -5.768 -7.052 -0.823 1.00 96.62 91 VAL A CA 1
ATOM 740 C C . VAL A 1 91 ? -4.584 -8.001 -1.026 1.00 96.62 91 VAL A C 1
ATOM 742 O O . VAL A 1 91 ? -3.512 -7.768 -0.455 1.00 96.62 91 VAL A O 1
ATOM 745 N N . PRO A 1 92 ? -4.714 -9.035 -1.876 1.00 94.31 92 PRO A N 1
ATOM 746 C CA . PRO A 1 92 ? -3.604 -9.927 -2.200 1.00 94.31 92 PRO A CA 1
ATOM 747 C C . PRO A 1 92 ? -2.390 -9.147 -2.752 1.00 94.31 92 PRO A C 1
ATOM 749 O O . PRO A 1 92 ? -2.535 -8.422 -3.744 1.00 94.31 92 PRO A O 1
ATOM 752 N N . PRO A 1 93 ? -1.189 -9.275 -2.150 1.00 94.38 93 PRO A N 1
ATOM 753 C CA . PRO A 1 93 ? -0.003 -8.500 -2.536 1.00 94.38 93 PRO A CA 1
ATOM 754 C C . PRO A 1 93 ? 0.698 -9.029 -3.798 1.00 94.38 93 PRO A C 1
ATOM 756 O O . PRO A 1 93 ? 1.662 -8.439 -4.282 1.00 94.38 93 PRO A O 1
ATOM 759 N N . GLN A 1 94 ? 0.287 -10.182 -4.328 1.00 93.44 94 GLN A N 1
ATOM 760 C CA . GLN A 1 94 ? 1.009 -10.851 -5.407 1.00 93.44 94 GLN A CA 1
ATOM 761 C C . GLN A 1 94 ? 0.965 -10.009 -6.684 1.00 93.44 94 GLN A C 1
ATOM 763 O O . GLN A 1 94 ? -0.104 -9.644 -7.172 1.00 93.44 94 GLN A O 1
ATOM 768 N N . GLY A 1 95 ? 2.140 -9.694 -7.227 1.00 92.00 95 GLY A N 1
ATOM 769 C CA . GLY A 1 95 ? 2.271 -8.989 -8.499 1.00 92.00 95 GLY A CA 1
ATOM 770 C C . GLY A 1 95 ? 1.918 -7.500 -8.469 1.00 92.00 95 GLY A C 1
ATOM 771 O O . GLY A 1 95 ? 2.080 -6.856 -9.494 1.00 92.00 95 GLY A O 1
ATOM 772 N N . THR A 1 96 ? 1.526 -6.903 -7.340 1.00 94.12 96 THR A N 1
ATOM 773 C CA . THR A 1 96 ? 1.088 -5.488 -7.268 1.00 94.12 96 THR A CA 1
ATOM 774 C C . THR A 1 96 ? 2.114 -4.486 -7.807 1.00 94.12 96 THR A C 1
ATOM 776 O O . THR A 1 96 ? 1.757 -3.492 -8.428 1.00 94.12 96 THR A O 1
ATOM 779 N N . SER A 1 97 ? 3.406 -4.752 -7.600 1.00 92.56 97 SER A N 1
ATOM 780 C CA . SER A 1 97 ? 4.519 -3.923 -8.090 1.00 92.56 97 SER A CA 1
ATOM 781 C C . SER A 1 97 ? 5.003 -4.289 -9.496 1.00 92.56 97 SER A C 1
ATOM 783 O O . SER A 1 97 ? 5.835 -3.578 -10.074 1.00 92.56 97 SER A O 1
ATOM 785 N N . GLN A 1 98 ? 4.496 -5.388 -10.055 1.00 95.31 98 GLN A N 1
ATOM 786 C CA . GLN A 1 98 ? 4.945 -5.990 -11.310 1.00 95.31 98 GLN A CA 1
ATOM 787 C C . GLN A 1 98 ? 3.877 -5.966 -12.400 1.00 95.31 98 GLN A C 1
ATOM 789 O O . GLN A 1 98 ? 4.218 -5.881 -13.569 1.00 95.31 98 GLN A O 1
ATOM 794 N N . GLU A 1 99 ? 2.606 -5.960 -12.038 1.00 96.75 99 GLU A N 1
ATOM 795 C CA . GLU A 1 99 ? 1.472 -5.940 -12.948 1.00 96.75 99 GLU A CA 1
ATOM 796 C C . GLU A 1 99 ? 1.140 -4.502 -13.365 1.00 96.75 99 GLU A C 1
ATOM 798 O O . GLU A 1 99 ? 1.255 -3.546 -12.594 1.00 96.75 99 GLU A O 1
ATOM 803 N N . CYS A 1 100 ? 0.784 -4.333 -14.633 1.00 97.31 100 CYS A N 1
ATOM 804 C CA . CYS A 1 100 ? 0.296 -3.075 -15.166 1.00 97.31 100 CYS A CA 1
ATOM 805 C C . CYS A 1 100 ? -1.227 -2.985 -15.033 1.00 97.31 100 CYS A C 1
ATOM 807 O O . CYS A 1 100 ? -1.928 -3.989 -15.027 1.00 97.31 100 CYS A O 1
ATOM 809 N N . LEU A 1 101 ? -1.768 -1.769 -15.070 1.00 96.31 101 LEU A N 1
ATOM 810 C CA . LEU A 1 101 ? -3.212 -1.529 -15.124 1.00 96.31 101 LEU A CA 1
ATOM 811 C C . LEU A 1 101 ? -3.896 -2.121 -16.370 1.00 96.31 101 LEU A C 1
ATOM 813 O O . LEU A 1 101 ? -5.119 -2.215 -16.393 1.00 96.31 101 LEU A O 1
ATOM 817 N N . CYS A 1 102 ? -3.147 -2.507 -17.405 1.00 96.19 102 CYS A N 1
ATOM 818 C CA . CYS A 1 102 ? -3.685 -3.249 -18.548 1.00 96.19 102 CYS A CA 1
ATOM 819 C C . CYS A 1 102 ? -3.690 -4.779 -18.353 1.00 96.19 102 CYS A C 1
ATOM 821 O O . CYS A 1 102 ? -4.051 -5.494 -19.279 1.00 96.19 102 CYS A O 1
ATOM 823 N N . GLY A 1 103 ? -3.251 -5.289 -17.196 1.00 95.44 103 GLY A N 1
ATOM 824 C CA . GLY A 1 103 ? -3.138 -6.723 -16.896 1.00 95.44 103 GLY A CA 1
ATOM 825 C C . GLY A 1 103 ? -1.816 -7.369 -17.329 1.00 95.44 103 GLY A C 1
ATOM 826 O O . GLY A 1 103 ? -1.550 -8.518 -16.989 1.00 95.44 103 GLY A O 1
ATOM 827 N N . ALA A 1 104 ? -0.949 -6.650 -18.051 1.00 96.75 104 ALA A N 1
ATOM 828 C CA . ALA A 1 104 ? 0.351 -7.180 -18.457 1.00 96.75 104 ALA A CA 1
ATOM 829 C C . ALA A 1 104 ? 1.319 -7.319 -17.269 1.00 96.75 104 ALA A C 1
ATOM 831 O O . ALA A 1 104 ? 1.453 -6.404 -16.452 1.00 96.75 104 ALA A O 1
ATOM 832 N N . SER A 1 105 ? 2.068 -8.423 -17.232 1.00 97.06 105 SER A N 1
ATOM 833 C CA . SER A 1 105 ? 3.214 -8.581 -16.332 1.00 97.06 105 SER A CA 1
ATOM 834 C C . SER A 1 105 ? 4.406 -7.768 -16.844 1.00 97.06 105 SER A C 1
ATOM 836 O O . SER A 1 105 ? 4.809 -7.886 -18.000 1.00 97.06 105 SER A O 1
ATOM 838 N N . VAL A 1 106 ? 4.979 -6.939 -15.975 1.00 96.75 106 VAL A N 1
ATOM 839 C CA . VAL A 1 106 ? 6.137 -6.080 -16.244 1.00 96.75 106 VAL A CA 1
ATOM 840 C C . VAL A 1 106 ? 7.192 -6.323 -15.154 1.00 96.75 106 VAL A C 1
ATOM 842 O O . VAL A 1 106 ? 7.289 -5.517 -14.226 1.00 96.75 106 VAL A O 1
ATOM 845 N N . PRO A 1 107 ? 7.973 -7.421 -15.222 1.00 95.50 107 PRO A N 1
ATOM 846 C CA . PRO A 1 107 ? 9.012 -7.734 -14.240 1.00 95.50 107 PRO A CA 1
ATOM 847 C C . PRO A 1 107 ? 10.069 -6.625 -14.140 1.00 95.50 107 PRO A C 1
ATOM 849 O O . PRO A 1 107 ? 10.563 -6.135 -15.154 1.00 95.50 107 PRO A O 1
ATOM 852 N N . LYS A 1 108 ? 10.407 -6.211 -12.916 1.00 92.94 108 LYS A N 1
ATOM 853 C CA . LYS A 1 108 ? 11.388 -5.160 -12.623 1.00 92.94 108 LYS A CA 1
ATOM 854 C C . LYS A 1 108 ? 11.972 -5.305 -11.216 1.00 92.94 108 LYS A C 1
ATOM 856 O O . LYS A 1 108 ? 11.280 -5.747 -10.299 1.00 92.94 108 LYS A O 1
ATOM 861 N N . ASP A 1 109 ? 13.209 -4.865 -11.023 1.00 92.19 109 ASP A N 1
ATOM 862 C CA . ASP A 1 109 ? 13.854 -4.865 -9.706 1.00 92.19 109 ASP A CA 1
ATOM 863 C C . ASP A 1 109 ? 13.306 -3.776 -8.770 1.00 92.19 109 ASP A C 1
ATOM 865 O O . ASP A 1 109 ? 12.717 -2.779 -9.197 1.00 92.19 109 ASP A O 1
ATOM 869 N N . LEU A 1 110 ? 13.559 -3.923 -7.463 1.00 87.25 110 LEU A N 1
ATOM 870 C CA . LEU A 1 110 ? 13.162 -2.940 -6.443 1.00 87.25 110 LEU A CA 1
ATOM 871 C C . LEU A 1 110 ? 13.771 -1.546 -6.673 1.00 87.25 110 LEU A C 1
ATOM 873 O O . LEU A 1 110 ? 13.159 -0.546 -6.284 1.00 87.25 110 LEU A O 1
ATOM 877 N N . SER A 1 111 ? 14.941 -1.477 -7.313 1.00 92.19 111 SER A N 1
ATOM 878 C CA . SER A 1 111 ? 15.623 -0.233 -7.688 1.00 92.19 111 SER A CA 1
ATOM 879 C C . SER A 1 111 ? 14.901 0.527 -8.806 1.00 92.19 111 SER A C 1
ATOM 881 O O . SER A 1 111 ? 15.025 1.749 -8.898 1.00 92.19 111 SER A O 1
ATOM 883 N N . VAL A 1 112 ? 14.092 -0.153 -9.624 1.00 94.25 112 VAL A N 1
ATOM 884 C CA . VAL A 1 112 ? 13.332 0.469 -10.711 1.00 94.25 112 VAL A CA 1
ATOM 885 C C . VAL A 1 112 ? 12.100 1.166 -10.133 1.00 94.25 112 VAL A C 1
ATOM 887 O O . VAL A 1 112 ? 11.132 0.532 -9.711 1.00 94.25 112 VAL A O 1
ATOM 890 N N . ARG A 1 113 ? 12.133 2.504 -10.106 1.00 95.06 113 ARG A N 1
ATOM 891 C CA . ARG A 1 113 ? 11.056 3.342 -9.542 1.00 95.06 113 ARG A CA 1
ATOM 892 C C . ARG A 1 113 ? 10.014 3.800 -10.553 1.00 95.06 113 ARG A C 1
ATOM 894 O O . ARG A 1 113 ? 8.970 4.297 -10.144 1.00 95.06 113 ARG A O 1
ATOM 901 N N . ILE A 1 114 ? 10.266 3.612 -11.846 1.00 96.81 114 ILE A N 1
ATOM 902 C CA . ILE A 1 114 ? 9.354 3.998 -12.926 1.00 96.81 114 ILE A CA 1
ATOM 903 C C . ILE A 1 114 ? 8.802 2.739 -13.581 1.00 96.81 114 ILE A C 1
ATOM 905 O O . ILE A 1 114 ? 9.558 1.890 -14.047 1.00 96.81 114 ILE A O 1
ATOM 909 N N . HIS A 1 115 ? 7.481 2.621 -13.616 1.00 96.69 115 HIS A N 1
ATOM 910 C CA . HIS A 1 115 ? 6.791 1.589 -14.367 1.00 96.69 115 HIS A CA 1
ATOM 911 C C . HIS A 1 115 ? 6.719 2.026 -15.830 1.00 96.69 115 HIS A C 1
ATOM 913 O O . HIS A 1 115 ? 6.178 3.087 -16.121 1.00 96.69 115 HIS A O 1
ATOM 919 N N . ARG A 1 116 ? 7.267 1.220 -16.743 1.00 97.19 116 ARG A N 1
ATOM 920 C CA . ARG A 1 116 ? 7.153 1.404 -18.195 1.00 97.19 116 ARG A CA 1
ATOM 921 C C . ARG A 1 116 ? 6.551 0.138 -18.782 1.00 97.19 116 ARG A C 1
ATOM 923 O O . ARG A 1 116 ? 7.233 -0.881 -18.844 1.00 97.19 116 ARG A O 1
ATOM 930 N N . CYS A 1 117 ? 5.280 0.183 -19.160 1.00 97.31 117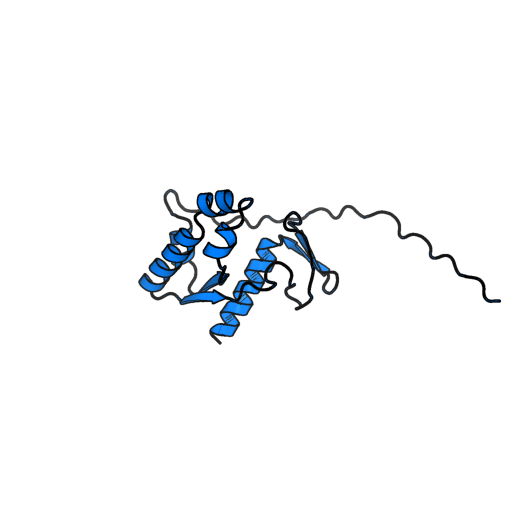 CYS A N 1
ATOM 931 C CA . CYS A 1 117 ? 4.615 -0.975 -19.738 1.00 97.31 117 CYS A CA 1
ATOM 932 C C . CYS A 1 117 ? 4.924 -1.074 -21.241 1.00 97.31 117 CYS A C 1
ATOM 934 O O . CYS A 1 117 ? 4.582 -0.147 -21.976 1.00 97.31 117 CYS A O 1
ATOM 936 N N . PRO A 1 118 ? 5.506 -2.186 -21.728 1.00 96.44 118 PRO A N 1
ATOM 937 C CA . PRO A 1 118 ? 5.766 -2.371 -23.155 1.00 96.44 118 PRO A CA 1
ATOM 938 C C . PRO A 1 118 ? 4.495 -2.673 -23.965 1.00 96.44 118 PRO A C 1
ATOM 940 O O . PRO A 1 118 ? 4.528 -2.573 -25.185 1.00 96.44 118 PRO A O 1
ATOM 943 N N . ILE A 1 119 ? 3.391 -3.043 -23.302 1.00 97.62 119 ILE A N 1
ATOM 944 C CA . ILE A 1 119 ? 2.140 -3.455 -23.956 1.00 97.62 119 ILE A CA 1
ATOM 945 C C . ILE A 1 119 ? 1.209 -2.265 -24.193 1.00 97.62 119 ILE A C 1
ATOM 947 O O . ILE A 1 119 ? 0.782 -2.034 -25.316 1.00 97.62 119 ILE A O 1
ATOM 951 N N . CYS A 1 120 ? 0.896 -1.492 -23.149 1.00 97.00 120 CYS A N 1
ATOM 952 C CA . CYS A 1 120 ? -0.021 -0.349 -23.259 1.00 97.00 120 CYS A CA 1
ATOM 953 C C . CYS A 1 120 ? 0.686 1.013 -23.299 1.00 97.00 120 CYS A C 1
ATOM 955 O O . CYS A 1 120 ? 0.024 2.041 -23.407 1.00 97.00 120 CYS A O 1
ATOM 957 N N . GLY A 1 121 ? 2.014 1.046 -23.159 1.00 96.81 121 GLY A N 1
ATOM 958 C CA . GLY A 1 121 ? 2.791 2.286 -23.173 1.00 96.81 121 GLY A CA 1
ATOM 959 C C . GLY A 1 121 ? 2.701 3.133 -21.898 1.00 96.81 121 GLY A C 1
ATOM 960 O O . GLY A 1 121 ? 3.267 4.223 -21.877 1.00 96.81 121 GLY A O 1
ATOM 961 N N . LEU A 1 122 ? 2.034 2.668 -20.829 1.00 97.06 122 LEU A N 1
ATOM 962 C CA . LEU A 1 122 ? 1.937 3.406 -19.561 1.00 97.06 122 LEU A CA 1
ATOM 963 C C . LEU A 1 122 ? 3.329 3.683 -18.971 1.00 97.06 122 LEU A C 1
ATOM 965 O O . LEU A 1 122 ? 4.098 2.748 -18.728 1.00 97.06 122 LEU A O 1
ATOM 969 N N . VAL A 1 123 ? 3.614 4.958 -18.686 1.00 97.62 123 VAL A N 1
ATOM 970 C CA . VAL A 1 123 ? 4.832 5.409 -18.001 1.00 97.62 123 VAL A CA 1
ATOM 971 C C . VAL A 1 123 ? 4.461 6.253 -16.785 1.00 97.62 123 VAL A C 1
ATOM 973 O O . VAL A 1 123 ? 4.041 7.395 -16.926 1.00 97.62 123 VAL A O 1
ATOM 976 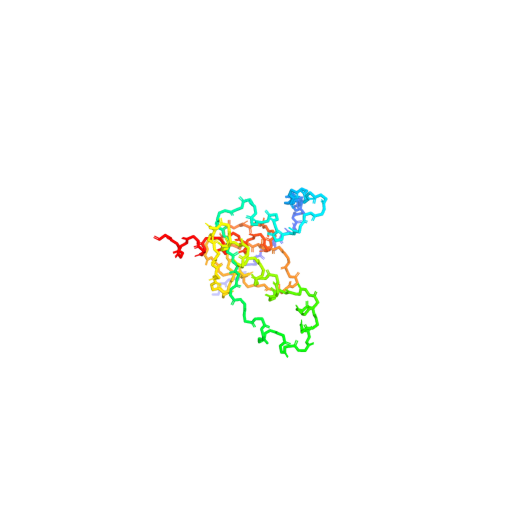N N . GLU A 1 124 ? 4.622 5.702 -15.584 1.00 96.50 124 GLU A N 1
ATOM 977 C CA . GLU A 1 124 ? 4.254 6.367 -14.325 1.00 96.50 124 GLU A CA 1
ATOM 978 C C . GLU A 1 124 ? 5.127 5.833 -13.168 1.00 96.50 124 GLU A C 1
ATOM 980 O O . GLU A 1 124 ? 5.679 4.732 -13.282 1.00 96.50 124 GLU A O 1
ATOM 985 N N . PRO A 1 125 ? 5.312 6.563 -12.049 1.00 96.94 125 PRO A N 1
ATOM 986 C CA . PRO A 1 125 ? 5.939 5.999 -10.858 1.00 96.94 125 PRO A CA 1
ATOM 987 C C . PRO A 1 125 ? 5.336 4.651 -10.452 1.00 96.94 125 PRO A C 1
ATOM 989 O O . PRO A 1 125 ? 4.119 4.496 -10.359 1.00 96.94 125 PRO A O 1
ATOM 992 N N . ARG A 1 126 ? 6.205 3.677 -10.167 1.00 95.81 126 ARG A N 1
ATOM 993 C CA . ARG A 1 126 ? 5.816 2.306 -9.807 1.00 95.81 126 ARG A CA 1
ATOM 994 C C . ARG A 1 126 ? 4.823 2.291 -8.654 1.00 95.81 126 ARG A C 1
ATOM 996 O O . ARG A 1 126 ? 3.829 1.587 -8.735 1.00 95.81 126 ARG A O 1
ATOM 1003 N N . ASP A 1 127 ? 5.077 3.089 -7.623 1.00 94.56 127 ASP A N 1
ATOM 1004 C CA . ASP A 1 127 ? 4.256 3.089 -6.414 1.00 94.56 127 ASP A CA 1
ATOM 1005 C C . ASP A 1 127 ? 2.845 3.665 -6.679 1.00 94.56 127 ASP A C 1
ATOM 1007 O O . ASP A 1 127 ? 1.886 3.229 -6.048 1.00 94.56 127 ASP A O 1
ATOM 1011 N N . LEU A 1 128 ? 2.684 4.564 -7.666 1.00 96.19 128 LEU A N 1
ATOM 1012 C CA . LEU A 1 128 ? 1.366 5.052 -8.107 1.00 96.19 128 LEU A CA 1
ATOM 1013 C C . LEU A 1 128 ? 0.605 3.988 -8.902 1.00 96.19 128 LEU A C 1
ATOM 1015 O O . LEU A 1 128 ? -0.591 3.799 -8.689 1.00 96.19 128 LEU A O 1
ATOM 1019 N N . VAL A 1 129 ? 1.295 3.264 -9.788 1.00 96.56 129 VAL A N 1
ATOM 1020 C CA . VAL A 1 129 ? 0.697 2.138 -10.522 1.00 96.56 129 VAL A CA 1
ATOM 1021 C C . VAL A 1 129 ? 0.257 1.042 -9.551 1.00 96.56 129 VAL A C 1
ATOM 1023 O O . VAL A 1 129 ? -0.880 0.580 -9.642 1.00 96.56 129 VAL A O 1
ATOM 1026 N N . SER A 1 130 ? 1.105 0.692 -8.577 1.00 96.31 130 SER A N 1
ATOM 1027 C CA . SER A 1 130 ? 0.762 -0.248 -7.507 1.00 96.31 130 SER A CA 1
ATOM 1028 C C . SER A 1 130 ? -0.466 0.214 -6.723 1.00 96.31 130 SER A C 1
ATOM 1030 O O . SER A 1 130 ? -1.372 -0.583 -6.501 1.00 96.31 130 SER A O 1
ATOM 1032 N N . ALA A 1 131 ? -0.534 1.494 -6.336 1.00 96.50 131 ALA A N 1
ATOM 1033 C CA . ALA A 1 131 ? -1.668 2.041 -5.590 1.00 96.50 131 ALA A CA 1
ATOM 1034 C C . ALA A 1 131 ? -2.988 1.938 -6.374 1.00 96.50 131 ALA A C 1
ATOM 1036 O O . ALA A 1 131 ? -3.982 1.460 -5.831 1.00 96.50 131 ALA A O 1
ATOM 1037 N N . LYS A 1 132 ? -2.986 2.300 -7.665 1.00 97.12 132 LYS A N 1
ATOM 1038 C CA . LYS A 1 132 ? -4.158 2.162 -8.552 1.00 97.12 132 LYS A CA 1
ATOM 1039 C C . LYS A 1 132 ? -4.580 0.701 -8.727 1.00 97.12 132 LYS A C 1
ATOM 1041 O O . LYS A 1 132 ? -5.767 0.398 -8.813 1.00 97.12 132 LYS A O 1
ATOM 1046 N N . LEU A 1 133 ? -3.621 -0.222 -8.785 1.00 97.25 133 LEU A N 1
ATOM 1047 C CA . LEU A 1 133 ? -3.917 -1.649 -8.882 1.00 97.25 133 LEU A CA 1
ATOM 1048 C C . LEU A 1 133 ? -4.520 -2.198 -7.579 1.00 97.25 133 LEU A C 1
ATOM 1050 O O . LEU A 1 133 ? -5.493 -2.947 -7.626 1.00 97.25 133 LEU A O 1
ATOM 1054 N N . ILE A 1 134 ? -3.981 -1.796 -6.425 1.00 97.31 134 ILE A N 1
ATOM 1055 C CA . ILE A 1 134 ? -4.519 -2.127 -5.097 1.00 97.31 134 ILE A CA 1
ATOM 1056 C C . ILE A 1 134 ? -5.952 -1.609 -4.954 1.00 97.31 134 ILE A C 1
ATOM 1058 O O . ILE A 1 134 ? -6.819 -2.353 -4.505 1.00 97.31 134 ILE A O 1
ATOM 1062 N N . GLU A 1 135 ? -6.216 -0.374 -5.386 1.00 96.44 135 GLU A N 1
ATOM 1063 C CA . GLU A 1 135 ? -7.562 0.203 -5.409 1.00 96.44 135 GLU A CA 1
ATOM 1064 C C . GLU A 1 135 ? -8.522 -0.641 -6.253 1.00 96.44 135 GLU A C 1
ATOM 1066 O O . GLU A 1 135 ? -9.577 -1.032 -5.762 1.00 96.44 135 GLU A O 1
ATOM 1071 N N . ARG A 1 136 ? -8.144 -0.999 -7.488 1.00 96.06 136 ARG A N 1
ATOM 1072 C CA . ARG A 1 136 ? -8.976 -1.851 -8.357 1.00 96.06 136 ARG A CA 1
ATOM 1073 C C . ARG A 1 136 ? -9.279 -3.209 -7.733 1.00 96.06 136 ARG A C 1
ATOM 1075 O O . ARG A 1 136 ? -10.426 -3.644 -7.766 1.00 96.06 136 ARG A O 1
ATOM 1082 N N . ARG A 1 137 ? -8.269 -3.866 -7.153 1.00 96.25 137 ARG A N 1
ATOM 1083 C CA . ARG A 1 137 ? -8.441 -5.153 -6.461 1.00 96.25 137 ARG A CA 1
ATOM 1084 C C . ARG A 1 137 ? -9.364 -5.012 -5.254 1.00 96.25 137 ARG A C 1
ATOM 1086 O O . ARG A 1 137 ? -10.234 -5.848 -5.061 1.00 96.25 137 ARG A O 1
ATOM 1093 N N . GLY A 1 138 ? -9.203 -3.946 -4.477 1.00 96.56 138 GLY A N 1
ATOM 1094 C CA . GLY A 1 138 ? -10.033 -3.669 -3.310 1.00 96.56 138 GLY A CA 1
ATOM 1095 C C . GLY A 1 138 ? -11.490 -3.384 -3.665 1.00 96.56 138 GLY A C 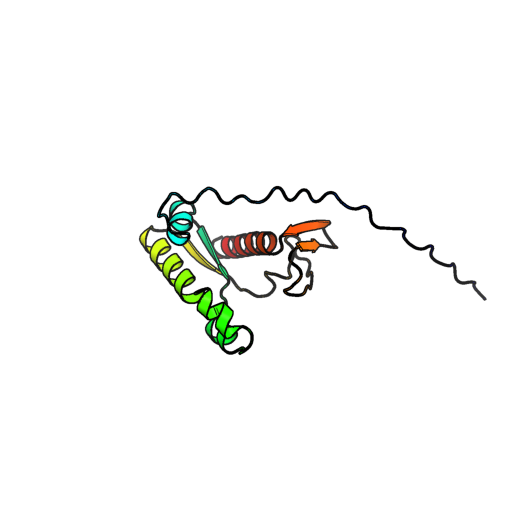1
ATOM 1096 O O . GLY A 1 138 ? -12.389 -3.928 -3.032 1.00 96.56 138 GLY A O 1
ATOM 1097 N N . LEU A 1 139 ? -11.736 -2.588 -4.709 1.00 95.75 139 LEU A N 1
ATOM 1098 C CA . LEU A 1 139 ? -13.086 -2.322 -5.210 1.00 95.75 139 LEU A CA 1
ATOM 1099 C C . LEU A 1 139 ? -13.764 -3.601 -5.713 1.00 95.75 139 LEU A C 1
ATOM 1101 O O . LEU A 1 139 ? -14.929 -3.822 -5.402 1.00 95.75 139 LEU A O 1
ATOM 1105 N N . ALA A 1 140 ? -13.028 -4.471 -6.407 1.00 95.31 140 ALA A N 1
ATOM 1106 C CA . ALA A 1 140 ? -13.537 -5.765 -6.863 1.00 95.31 140 ALA A CA 1
ATOM 1107 C C . ALA A 1 140 ? -13.867 -6.746 -5.720 1.00 95.31 140 ALA A C 1
ATOM 1109 O O . ALA A 1 140 ? -14.584 -7.708 -5.948 1.00 95.31 140 ALA A O 1
ATOM 1110 N N . MET A 1 141 ? -13.345 -6.529 -4.508 1.00 93.62 141 MET A N 1
ATOM 1111 C CA . MET A 1 141 ? -13.695 -7.325 -3.322 1.00 93.62 141 MET A CA 1
ATOM 1112 C C . MET A 1 141 ? -14.947 -6.807 -2.597 1.00 93.62 141 MET A C 1
ATOM 1114 O O . MET A 1 141 ? -15.455 -7.493 -1.715 1.00 93.62 141 MET A O 1
ATOM 1118 N N . ILE A 1 142 ? -15.393 -5.584 -2.905 1.00 91.69 142 ILE A N 1
ATOM 1119 C CA . ILE A 1 142 ? -16.581 -4.952 -2.306 1.00 91.69 142 ILE A CA 1
ATOM 1120 C C . ILE A 1 142 ? -17.794 -5.038 -3.241 1.00 91.69 142 ILE A C 1
ATOM 1122 O O . ILE A 1 142 ? -18.921 -5.039 -2.750 1.00 91.69 142 ILE A O 1
ATOM 1126 N N . ALA A 1 143 ? -17.552 -5.035 -4.555 1.00 73.88 143 ALA A N 1
ATOM 1127 C CA . ALA A 1 143 ? -18.565 -5.194 -5.597 1.00 73.88 143 ALA A CA 1
ATOM 1128 C C . ALA A 1 143 ? -19.143 -6.614 -5.610 1.00 73.88 143 ALA A C 1
ATOM 1130 O O . ALA A 1 143 ? -20.372 -6.718 -5.812 1.00 73.88 143 ALA A O 1
#

Secondary structure (DSSP, 8-state):
-PPP--PPP---------------PPPPPTT--HHHHHHHH-SEEEEE---HHHHTTSTTTHHHHHHHTHHHHHHHHHHHHHHTT-EEEEEP-TTTTTB-TTS-B----TT--EEE-TTT--EEEHHHHHHHHHHHHHHHTT-

InterPro domains:
  IPR010095 Cas12f1-like, TNB domain [PF07282] (70-134)
  IPR010095 Cas12f1-like, TNB domain [TIGR01766] (39-97)

pLDDT: mean 82.56, std 20.66, range [34.25, 97.62]

Sequence (143 aa):
MSRPTRARGLKHGKKQSNQYTAFRPPPIEAGETCRNFVVKRYKYIFVEDLKIKNMAKNKKLAKSIHDAGWSMFGNFLEYKAVQKGKVFLKVPPQGTSQECLCGASVPKDLSVRIHRCPICGLVEPRDLVSAKLIERRGLAMIA

Foldseek 3Di:
DDDDDDDDDDDDDDPDDDPCPDPPPPDQPVPHDPLNVPLVPDQEAEEAPDPLVVVLVPPVCVVVSVVVCVVVSLVSSVVSNVVVNGHYDHFHLPCLLQAAPVRDGHDDDPPDQWDQDPPPRDTDGSVVRSVVVRVVRRVVVVD